Protein 8OXK (pdb70)

Sequence (94 aa):
GSDGWTCAGSDFDGDQVRGQARHWVDQQKTKFSDFQTHDGVQLCHFELGEGNQLTQSFTGFRAYCCDEPGDVYNVRYWDVSSRTWVLCTHYDIDF

Organism: Blumeria graminis f. sp. hordei (strain DH14) (NCBI:txid546991)

B-factor: mean 27.44, std 10.54, range [12.37, 66.27]

Structure (mmCIF, N/CA/C/O backbone):
data_8OXK
#
_entry.id   8OXK
#
_cell.length_a   125.941
_cell.length_b   28.955
_cell.length_c   29.175
_cell.angle_alpha   90.000
_cell.angle_beta   96.668
_cell.angle_gamma   90.000
#
_symmetry.space_group_name_H-M   'C 1 2 1'
#
loop_
_entity.id
_entity.type
_entity.pdbx_description
1 polymer 'CSEP0141 putative effector protein'
2 water water
#
loop_
_atom_site.group_PDB
_atom_site.id
_atom_site.type_symbol
_atom_site.label_atom_id
_atom_site.label_alt_id
_atom_site.label_comp_id
_atom_site.label_asym_id
_atom_site.label_entity_id
_atom_site.label_seq_id
_atom_site.pdbx_PDB_ins_code
_atom_site.Cartn_x
_atom_site.Cartn_y
_atom_site.Cartn_z
_atom_site.occupancy
_atom_site.B_iso_or_equiv
_atom_site.auth_seq_id
_atom_site.auth_comp_id
_atom_site.auth_asym_id
_atom_site.auth_atom_id
_atom_site.pdbx_PDB_model_num
ATOM 1 N N . GLY A 1 1 ? 63.63985 25.33352 8.56135 1.000 43.73766 20 GLY A N 1
ATOM 2 C CA . GLY A 1 1 ? 62.69026 25.42505 7.42839 1.000 35.10567 20 GLY A CA 1
ATOM 3 C C . GLY A 1 1 ? 61.61747 26.45296 7.64712 1.000 42.48013 20 GLY A C 1
ATOM 4 O O . GLY A 1 1 ? 61.16841 26.67051 8.78169 1.000 44.37945 20 GLY A O 1
ATOM 7 N N . SER A 1 2 ? 61.14825 27.06474 6.56679 1.000 36.47859 21 SER A N 1
ATOM 8 C CA . SER A 1 2 ? 60.04263 27.99183 6.64601 1.000 36.05855 21 SER A CA 1
ATOM 9 C C . SER A 1 2 ? 59.22610 27.74816 5.38903 1.000 30.70676 21 SER A C 1
ATOM 10 O O . SER A 1 2 ? 59.72602 27.19919 4.40547 1.000 32.76223 21 SER A O 1
ATOM 18 N N . ASP A 1 3 ? 57.97191 28.15934 5.42643 1.000 29.54628 22 ASP A N 1
ATOM 19 C CA . ASP A 1 3 ? 57.12887 28.00757 4.26497 1.000 24.36094 22 ASP A CA 1
ATOM 20 C C . ASP A 1 3 ? 56.05029 29.08036 4.16948 1.000 26.75631 22 ASP A C 1
ATOM 21 O O . ASP A 1 3 ? 55.89214 29.90169 5.05965 1.000 25.28744 22 ASP A O 1
ATOM 30 N N . GLY A 1 4 ? 55.34796 29.13440 3.04820 1.000 24.62699 23 GLY A N 1
ATOM 31 C CA . GLY A 1 4 ? 54.35097 30.18725 2.90760 1.000 25.53430 23 GLY A CA 1
ATOM 32 C C . GLY A 1 4 ? 53.67879 30.07613 1.55896 1.000 24.25477 23 GLY A C 1
ATOM 33 O O . GLY A 1 4 ? 53.96305 29.17079 0.76577 1.000 23.57648 23 GLY A O 1
ATOM 37 N N . TRP A 1 5 ? 52.82833 31.03849 1.28664 1.000 24.19671 24 TRP A N 1
ATOM 38 C CA . TRP A 1 5 ? 52.24294 31.17714 -0.03405 1.000 22.39628 24 TRP A CA 1
ATOM 39 C C . TRP A 1 5 ? 52.50070 32.57530 -0.56084 1.000 22.36856 24 TRP A C 1
ATOM 40 O O . TRP A 1 5 ? 52.38934 33.57093 0.15582 1.000 27.86310 24 TRP A O 1
ATOM 61 N N . THR A 1 6 ? 52.69440 32.62671 -1.88512 1.000 24.49653 25 THR A N 1
ATOM 62 C CA . THR A 1 6 ? 52.82008 33.86707 -2.63792 1.000 27.70031 25 THR A CA 1
ATOM 63 C C . THR A 1 6 ? 51.59568 34.01247 -3.56980 1.000 23.56365 25 THR A C 1
ATOM 64 O O . THR A 1 6 ? 51.29583 33.11050 -4.36928 1.000 26.69080 25 THR A O 1
ATOM 75 N N . CYS A 1 7 ? 50.84139 35.07702 -3.36565 1.000 24.68760 26 CYS A N 1
ATOM 76 C CA . CYS A 1 7 ? 49.61324 35.34518 -4.12158 1.000 25.52724 26 CYS A CA 1
ATOM 77 C C . CYS A 1 7 ? 49.85692 36.63467 -4.90505 1.000 28.20476 26 CYS A C 1
ATOM 78 O O . CYS A 1 7 ? 49.54490 37.71647 -4.40650 1.000 33.04027 26 CYS A O 1
ATOM 85 N N . ALA A 1 8 ? 50.32433 36.48712 -6.14535 1.000 32.25000 27 ALA A N 1
ATOM 86 C CA . ALA A 1 8 ? 50.76138 37.59919 -6.98756 1.000 32.17560 27 ALA A CA 1
ATOM 87 C C . ALA A 1 8 ? 51.72283 38.37905 -6.10768 1.000 38.58590 27 ALA A C 1
ATOM 88 O O . ALA A 1 8 ? 52.71583 37.81267 -5.62423 1.000 36.30214 27 ALA A O 1
ATOM 95 N N . GLY A 1 9 ? 51.37388 39.61356 -5.76094 1.000 38.68819 28 GLY A N 1
ATOM 96 C CA . GLY A 1 9 ? 52.33922 40.39638 -4.96251 1.000 42.30474 28 GLY A CA 1
ATOM 97 C C . GLY A 1 9 ? 52.35256 40.21650 -3.44849 1.000 42.75635 28 GLY A C 1
ATOM 98 O O . GLY A 1 9 ? 53.13526 40.87651 -2.74521 1.000 42.08804 28 GLY A O 1
ATOM 102 N N . SER A 1 10 ? 51.51865 39.33514 -2.90716 1.000 36.76956 29 SER A N 1
ATOM 103 C CA . SER A 1 10 ? 51.28541 39.28417 -1.47198 1.000 35.92961 29 SER A CA 1
ATOM 104 C C . SER A 1 10 ? 51.82005 37.98378 -0.88894 1.000 36.48017 29 SER A C 1
ATOM 105 O O . SER A 1 10 ? 51.53201 36.90558 -1.39524 1.000 36.41967 29 SER A O 1
ATOM 113 N N . ASP A 1 11 ? 52.54623 38.08194 0.21106 1.000 38.27931 30 ASP A N 1
ATOM 114 C CA . ASP A 1 11 ? 53.17468 36.94340 0.86199 1.000 33.63606 30 ASP A CA 1
AT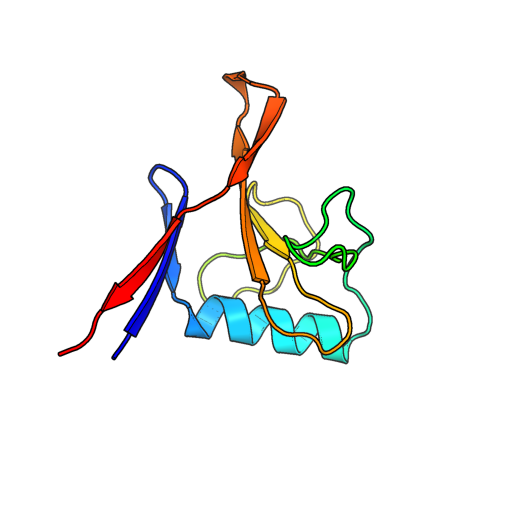OM 115 C C . ASP A 1 11 ? 52.39419 36.58002 2.12669 1.000 28.30002 30 ASP A C 1
ATOM 116 O O . ASP A 1 11 ? 51.95553 37.48369 2.85158 1.000 34.00522 30 ASP A O 1
ATOM 125 N N . PHE A 1 12 ? 52.17693 35.26911 2.37643 1.000 24.90526 31 PHE A N 1
ATOM 126 C CA . PHE A 1 12 ? 51.55468 34.83024 3.63405 1.000 22.67240 31 PHE A CA 1
ATOM 127 C C . PHE A 1 12 ? 52.46427 33.77036 4.24271 1.000 28.12171 31 PHE A C 1
ATOM 128 O O . PHE A 1 12 ? 52.85941 32.80378 3.56960 1.000 27.47189 31 PHE A O 1
ATOM 145 N N . ASP A 1 13 ? 52.75040 33.92365 5.53324 1.000 24.56539 32 ASP A N 1
ATOM 146 C CA . ASP A 1 13 ? 53.56386 32.96439 6.23583 1.000 24.82260 32 ASP A CA 1
ATOM 147 C C . ASP A 1 13 ? 52.74618 31.71144 6.51471 1.000 24.59784 32 ASP A C 1
ATOM 148 O O . ASP A 1 13 ? 51.60897 31.77571 7.02350 1.000 21.25455 32 ASP A O 1
ATOM 157 N N . GLY A 1 14 ? 53.37569 30.55794 6.34386 1.000 21.92899 33 GLY A N 1
ATOM 158 C CA . GLY A 1 14 ? 52.68524 29.30200 6.48032 1.000 22.45302 33 GLY A CA 1
ATOM 159 C C . GLY A 1 14 ? 52.15031 29.06118 7.88703 1.000 22.67273 33 GLY A C 1
ATOM 160 O O . GLY A 1 14 ? 51.02405 28.55828 8.06197 1.000 21.31736 33 GLY A O 1
ATOM 164 N N . ASP A 1 15 ? 52.94358 29.39603 8.88870 1.000 22.87795 34 ASP A N 1
ATOM 165 C CA . ASP A 1 15 ? 52.51744 29.14966 10.26840 1.000 22.88240 34 ASP A CA 1
ATOM 166 C C . ASP A 1 15 ? 51.34219 30.06453 10.60049 1.000 22.04594 34 ASP A C 1
ATOM 167 O O . ASP A 1 15 ? 50.43382 29.70020 11.36768 1.000 22.69387 34 ASP A O 1
ATOM 176 N N . GLN A 1 16 ? 51.37429 31.28526 10.09798 1.000 21.98201 35 GLN A N 1
ATOM 177 C CA . GLN A 1 16 ? 50.26731 32.22055 10.34063 1.000 19.87719 35 GLN A CA 1
ATOM 178 C C . GLN A 1 16 ? 48.98660 31.76175 9.65104 1.000 19.80103 35 GLN A C 1
ATOM 179 O O . GLN A 1 16 ? 47.90067 31.82372 10.24003 1.000 20.05501 35 GLN A O 1
ATOM 193 N N . VAL A 1 17 ? 49.08285 31.27594 8.41887 1.000 18.83063 36 VAL A N 1
ATOM 194 C CA . VAL A 1 17 ? 47.90798 30.74875 7.73130 1.000 16.60422 36 VAL A CA 1
ATOM 195 C C . VAL A 1 17 ? 47.37182 29.55299 8.49109 1.000 17.98276 36 VAL A C 1
ATOM 196 O O . VAL A 1 17 ? 46.16192 29.46897 8.73478 1.000 17.23645 36 VAL A O 1
ATOM 209 N N . ARG A 1 18 ? 48.24416 28.66041 8.92590 1.000 18.27605 37 ARG A N 1
ATOM 210 C CA . ARG A 1 18 ? 47.80049 27.46646 9.63608 1.000 17.61185 37 ARG A CA 1
ATOM 211 C C . ARG A 1 18 ? 47.20783 27.80219 10.99338 1.000 19.94454 37 ARG A C 1
ATOM 212 O O . ARG A 1 18 ? 46.29778 27.09434 11.43041 1.000 19.22276 37 ARG A O 1
ATOM 233 N N . GLY A 1 19 ? 47.69665 28.85363 11.63092 1.000 18.59176 38 GLY A N 1
ATOM 234 C CA . GLY A 1 19 ? 47.10914 29.27725 12.88896 1.000 17.34735 38 GLY A CA 1
ATOM 235 C C . GLY A 1 19 ? 45.68433 29.75610 12.69507 1.000 20.04997 38 GLY A C 1
ATOM 236 O O . GLY A 1 19 ? 44.80917 29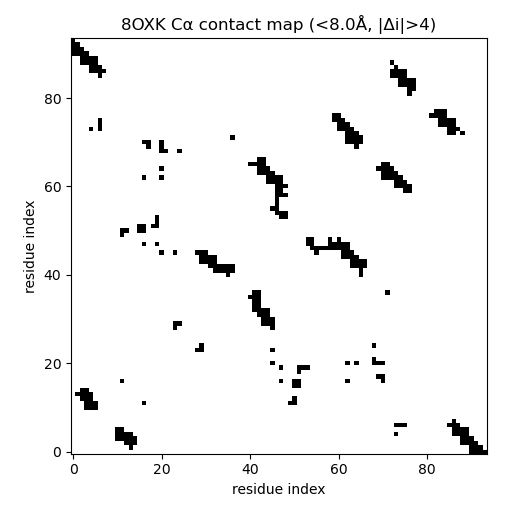.45494 13.50737 1.000 18.85917 38 GLY A O 1
ATOM 240 N N . GLN A 1 20 ? 45.41470 30.49386 11.65017 1.000 17.37233 39 GLN A N 1
ATOM 241 C CA . GLN A 1 20 ? 44.04334 30.90010 11.37774 1.000 16.98802 39 GLN A CA 1
ATOM 242 C C . GLN A 1 20 ? 43.17993 29.71470 11.07195 1.000 16.03748 39 GLN A C 1
ATOM 243 O O . GLN A 1 20 ? 42.02389 29.62042 11.52561 1.000 17.03060 39 GLN A O 1
ATOM 257 N N . ALA A 1 21 ? 43.70459 28.78108 10.30854 1.000 16.51053 40 ALA A N 1
ATOM 258 C CA . ALA A 1 21 ? 42.95028 27.59853 9.97281 1.000 14.82159 40 ALA A CA 1
ATOM 259 C C . ALA A 1 21 ? 42.57470 26.79267 11.20313 1.000 18.65763 40 ALA A C 1
ATOM 260 O O . ALA A 1 21 ? 41.44865 26.25846 11.28352 1.000 18.78716 40 ALA A O 1
ATOM 267 N N . ARG A 1 22 ? 43.52901 26.62234 12.11554 1.000 18.40424 41 ARG A N 1
ATOM 268 C CA . ARG A 1 22 ? 43.24254 25.88745 13.34135 1.000 19.27248 41 ARG A CA 1
ATOM 269 C C . ARG A 1 22 ? 42.06242 26.50058 14.06439 1.000 19.95974 41 ARG A C 1
ATOM 270 O O . ARG A 1 22 ? 41.20487 25.78736 14.58241 1.000 21.16742 41 ARG A O 1
ATOM 291 N N . HIS A 1 23 ? 42.05118 27.82357 14.13542 1.000 17.88827 42 HIS A N 1
ATOM 292 C CA . HIS A 1 23 ? 40.93007 28.49761 14.80819 1.000 17.80457 42 HIS A CA 1
ATOM 293 C C . HIS A 1 23 ? 39.62080 28.20229 14.10279 1.000 15.71079 42 HIS A C 1
ATOM 294 O O . HIS A 1 23 ? 38.64405 27.83872 14.77856 1.000 17.69935 42 HIS A O 1
ATOM 308 N N . TRP A 1 24 ? 39.54664 28.37064 12.77508 1.000 15.73955 43 TRP A N 1
ATOM 309 C CA . TRP A 1 24 ? 38.22618 28.27651 12.14261 1.000 15.42810 43 TRP A CA 1
ATOM 310 C C . TRP A 1 24 ? 37.69131 26.86899 12.08999 1.000 17.74860 43 TRP A C 1
ATOM 311 O O . TRP A 1 24 ? 36.49145 26.64914 12.19164 1.000 18.47922 43 TRP A O 1
ATOM 332 N N . VAL A 1 25 ? 38.59806 25.90604 12.04018 1.000 18.63036 44 VAL A N 1
ATOM 333 C CA . VAL A 1 25 ? 38.21207 24.51559 12.13831 1.000 20.92544 44 VAL A CA 1
ATOM 334 C C . VAL A 1 25 ? 37.66948 24.23385 13.53968 1.000 23.70290 44 VAL A C 1
ATOM 335 O O . VAL A 1 25 ? 36.64009 23.56042 13.70758 1.000 25.17238 44 VAL A O 1
ATOM 348 N N . ASP A 1 26 ? 38.38180 24.71517 14.56126 1.000 21.54228 45 ASP A N 1
ATOM 349 C CA . ASP A 1 26 ? 37.91680 24.50650 15.94021 1.000 22.92756 45 ASP A CA 1
ATOM 350 C C . ASP A 1 26 ? 36.54576 25.09299 16.16429 1.000 25.35666 45 ASP A C 1
ATOM 351 O O . ASP A 1 26 ? 35.72311 24.52016 16.88640 1.000 25.72743 45 ASP A O 1
ATOM 360 N N . GLN A 1 27 ? 36.30185 26.22603 15.56784 1.000 20.76431 46 GLN A N 1
ATOM 361 C CA . GLN A 1 27 ? 35.04195 26.89655 15.64042 1.000 20.25628 46 GLN A CA 1
ATOM 362 C C . GLN A 1 27 ? 33.92020 26.26727 14.84347 1.000 22.88222 46 GLN A C 1
ATOM 363 O O . GLN A 1 27 ? 32.74583 26.65564 15.01314 1.000 24.76412 46 GLN A O 1
ATOM 377 N N . GLN A 1 28 ? 34.28382 25.43771 13.88525 1.000 23.82100 47 GLN A N 1
ATOM 378 C CA . GLN A 1 28 ? 33.31267 24.80208 13.00965 1.000 26.03208 47 GLN A CA 1
ATOM 379 C C . GLN A 1 28 ? 32.67535 25.88684 12.15202 1.000 24.04935 47 GLN A C 1
ATOM 380 O O . GLN A 1 28 ? 31.47655 25.84984 11.89208 1.000 26.10834 47 GLN A O 1
ATOM 394 N N . LYS A 1 29 ? 33.46341 26.85890 11.71789 1.000 20.51063 48 LYS A N 1
ATOM 395 C CA . LYS A 1 29 ? 3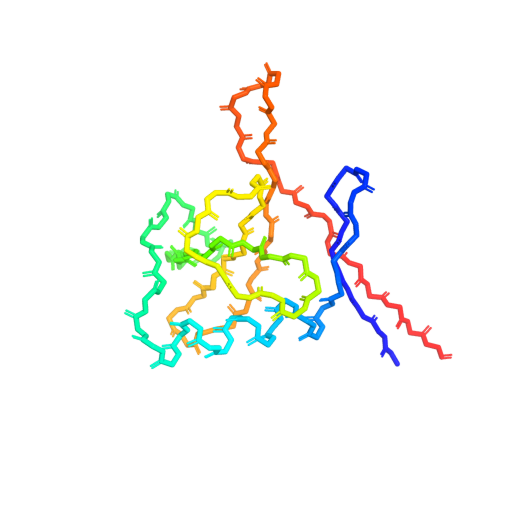2.94311 28.02806 11.00125 1.000 23.59108 48 LYS A CA 1
ATOM 396 C C . LYS A 1 29 ? 33.70640 28.26761 9.68067 1.000 21.05871 48 LYS A C 1
ATOM 397 O O . LYS A 1 29 ? 33.64296 29.37020 9.07329 1.000 22.01859 48 LYS A O 1
ATOM 416 N N . THR A 1 30 ? 34.32234 27.21219 9.15688 1.000 19.06881 49 THR A N 1
ATOM 417 C CA . THR A 1 30 ? 34.73954 27.25339 7.76826 1.000 17.29501 49 THR A CA 1
ATOM 418 C C . THR A 1 30 ? 33.49361 27.18712 6.89370 1.000 18.22955 49 THR A C 1
ATOM 419 O O . THR A 1 30 ? 32.38407 26.87784 7.31590 1.000 20.58247 49 THR A O 1
ATOM 430 N N . LYS A 1 31 ? 33.69760 27.55081 5.63411 1.000 16.32756 50 LYS A N 1
ATOM 431 C CA . LYS A 1 31 ? 32.57973 27.73823 4.72580 1.000 17.96273 50 LYS A CA 1
ATOM 432 C C . LYS A 1 31 ? 32.69108 26.79277 3.53010 1.000 17.05535 50 LYS A C 1
ATOM 433 O O . LYS A 1 31 ? 33.75890 26.56219 3.03320 1.000 16.84923 50 LYS A O 1
ATOM 452 N N . PHE A 1 32 ? 31.58204 26.30028 2.99330 1.000 17.37036 51 PHE A N 1
ATOM 453 C CA . PHE A 1 32 ? 31.60186 25.38078 1.85440 1.000 16.88805 51 PHE A CA 1
ATOM 454 C C . PHE A 1 32 ? 32.13995 26.07906 0.59701 1.000 18.56470 51 PHE A C 1
ATOM 455 O O . PHE A 1 32 ? 31.80540 27.24919 0.32078 1.000 20.57405 51 PHE A O 1
ATOM 472 N N . SER A 1 33 ? 33.11781 25.43430 -0.03128 1.000 17.59739 52 SER A N 1
ATOM 473 C CA . SER A 1 33 ? 33.68548 26.02105 -1.21422 1.000 16.46942 52 SER A CA 1
ATOM 474 C C . SER A 1 33 ? 33.25814 25.24700 -2.43614 1.000 19.53201 52 SER A C 1
ATOM 475 O O . SER A 1 33 ? 32.93044 24.06969 -2.39182 1.000 18.81768 52 SER A O 1
ATOM 483 N N . ASP A 1 34 ? 33.59370 25.83976 -3.58722 1.000 17.74877 53 ASP A N 1
ATOM 484 C CA . ASP A 1 34 ? 33.37021 25.20695 -4.88794 1.000 22.01127 53 ASP A CA 1
ATOM 485 C C . ASP A 1 34 ? 34.56483 24.44134 -5.36847 1.000 19.41649 53 ASP A C 1
ATOM 486 O O . ASP A 1 34 ? 34.54610 23.92055 -6.50730 1.000 24.43988 53 ASP A O 1
ATOM 495 N N . PHE A 1 35 ? 35.60426 24.35445 -4.62606 1.000 16.53334 54 PHE A N 1
ATOM 496 C CA . PHE A 1 35 ? 36.85989 23.71489 -4.96691 1.000 17.43928 54 PHE A CA 1
ATOM 497 C C . PHE A 1 35 ? 37.06158 22.38172 -4.26020 1.000 20.59285 54 PHE A C 1
ATOM 498 O O . PHE A 1 35 ? 36.51337 22.16677 -3.16129 1.000 18.38539 54 PHE A O 1
ATOM 515 N N . GLN A 1 36 ? 37.91595 21.53140 -4.81652 1.000 20.50270 55 GLN A N 1
ATOM 516 C CA . GLN A 1 36 ? 38.26472 20.22726 -4.28980 1.000 21.51300 55 GLN A CA 1
ATOM 517 C C . GLN A 1 36 ? 39.77514 20.04614 -4.34257 1.000 22.83007 55 GLN A C 1
ATOM 518 O O . GLN A 1 36 ? 40.51636 20.78857 -5.04611 1.000 23.19049 55 GLN A O 1
ATOM 532 N N . THR A 1 37 ? 40.28345 19.13655 -3.55302 1.000 21.43627 56 THR A N 1
ATOM 533 C CA . THR A 1 37 ? 41.67371 18.78416 -3.66561 1.000 23.66864 56 THR A CA 1
ATOM 534 C C . THR A 1 37 ? 41.89635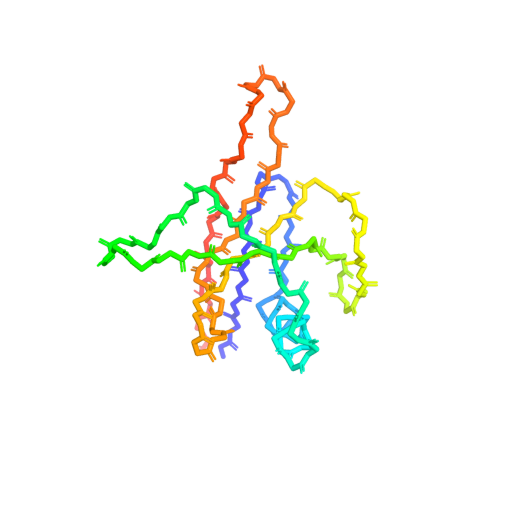 17.99281 -4.93680 1.000 25.01759 56 THR A C 1
ATOM 535 O O . THR A 1 37 ? 40.96402 17.49612 -5.56623 1.000 24.44848 56 THR A O 1
ATOM 546 N N . HIS A 1 38 ? 43.17375 17.69469 -5.21948 1.000 23.35592 57 HIS A N 1
ATOM 547 C CA . HIS A 1 38 ? 43.50190 16.82066 -6.35872 1.000 28.65070 57 HIS A CA 1
ATOM 548 C C . HIS A 1 38 ? 42.92190 15.41807 -6.21057 1.000 36.16934 57 HIS A C 1
ATOM 549 O O . HIS A 1 38 ? 42.72063 14.69956 -7.20727 1.000 39.58641 57 HIS A O 1
ATOM 563 N N . ASP A 1 39 ? 42.75931 14.97663 -4.97602 1.000 30.14904 58 ASP A N 1
ATOM 564 C CA . ASP A 1 39 ? 42.23410 13.67094 -4.60774 1.000 29.33688 58 ASP A CA 1
ATOM 565 C C . ASP A 1 39 ? 40.70598 13.66319 -4.59882 1.000 30.95410 58 ASP A C 1
ATOM 566 O O . ASP A 1 39 ? 40.12550 12.61667 -4.35461 1.000 31.82960 58 ASP A O 1
ATOM 575 N N . GLY A 1 40 ? 40.03006 14.77546 -4.85285 1.000 25.76167 59 GLY A N 1
ATOM 576 C CA . GLY A 1 40 ? 38.56639 14.77885 -4.88131 1.000 26.12713 59 GLY A CA 1
ATOM 577 C C . GLY A 1 40 ? 37.86446 15.19559 -3.58659 1.000 24.19534 59 GLY A C 1
ATOM 578 O O . GLY A 1 40 ? 36.63817 15.11407 -3.50611 1.000 24.55340 59 GLY A O 1
ATOM 582 N N . VAL A 1 41 ? 38.59516 15.62127 -2.58854 1.000 20.61370 60 VAL A N 1
ATOM 583 C CA . VAL A 1 41 ? 37.99918 15.92960 -1.30416 1.000 20.98440 60 VAL A CA 1
ATOM 584 C C . VAL A 1 41 ? 37.45639 17.34082 -1.42094 1.000 19.47676 60 VAL A C 1
ATOM 585 O O . VAL A 1 41 ? 38.15610 18.27354 -1.77311 1.000 18.71404 60 VAL A O 1
ATOM 598 N N . GLN A 1 42 ? 36.27939 17.54868 -0.91770 1.000 20.27028 61 GLN A N 1
ATOM 599 C CA . GLN A 1 42 ? 35.71115 18.90679 -0.93750 1.000 19.87301 61 GLN A CA 1
ATOM 600 C C . GLN A 1 42 ? 36.33829 19.81979 0.13300 1.000 19.19091 61 GLN A C 1
ATOM 601 O O . GLN A 1 42 ? 36.71707 19.39154 1.23681 1.000 20.90899 61 GLN A O 1
ATOM 615 N N . LEU A 1 43 ? 36.68351 20.97647 -0.27881 1.000 18.08745 62 LEU 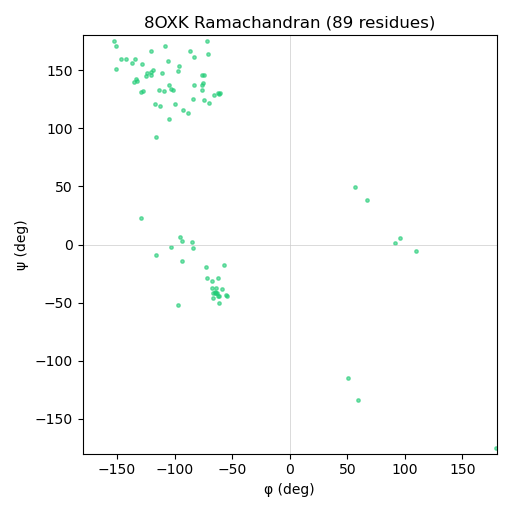A N 1
ATOM 616 C CA . LEU A 1 43 ? 37.41726 21.92459 0.55322 1.000 16.97667 62 LEU A CA 1
ATOM 617 C C . LEU A 1 43 ? 36.41726 22.88010 1.16124 1.000 17.36323 62 LEU A C 1
ATOM 618 O O . LEU A 1 43 ? 35.36759 23.20320 0.59359 1.000 19.47926 62 LEU A O 1
ATOM 634 N N . CYS A 1 44 ? 36.72990 23.36330 2.35118 1.000 16.30737 63 CYS A N 1
ATOM 635 C CA . CYS A 1 44 ? 36.01944 24.48384 2.97521 1.000 16.32587 63 CYS A CA 1
ATOM 636 C C . CYS A 1 44 ? 37.02008 25.60881 3.17401 1.000 16.74046 63 CYS A C 1
ATOM 637 O O . CYS A 1 44 ? 38.18802 25.38410 3.44406 1.000 25.48868 63 CYS A O 1
ATOM 645 N N . HIS A 1 45 ? 36.59421 26.82332 3.13606 1.000 14.63132 64 HIS A N 1
ATOM 646 C CA . HIS A 1 45 ? 37.49340 27.98347 3.19419 1.000 14.97654 64 HIS A CA 1
ATOM 647 C C . HIS A 1 45 ? 37.18804 28.87747 4.37029 1.000 14.69867 64 HIS A C 1
ATOM 648 O O . HIS A 1 45 ? 36.14301 28.79364 5.03389 1.000 14.95351 64 HIS A O 1
ATOM 662 N N . PHE A 1 46 ? 38.14048 29.76033 4.61469 1.000 13.47704 65 PHE A N 1
ATOM 663 C CA . PHE A 1 46 ? 37.93150 30.87475 5.50187 1.000 14.25161 65 PHE A CA 1
ATOM 664 C C . PHE A 1 46 ? 38.55910 32.07004 4.82040 1.000 13.72110 65 PHE A C 1
ATOM 665 O O . PHE A 1 46 ? 39.43091 31.91842 3.92997 1.000 13.41020 65 PHE A O 1
ATOM 682 N N . GLU A 1 47 ? 38.10263 33.25040 5.16849 1.000 14.42998 66 GLU A N 1
ATOM 683 C CA . GLU A 1 47 ? 38.68118 34.50144 4.73986 1.000 14.70144 66 GLU A CA 1
ATOM 684 C C . GLU A 1 47 ? 40.01954 34.72498 5.39303 1.000 13.80105 66 GLU A C 1
ATOM 685 O O . GLU A 1 47 ? 40.08242 34.73059 6.62536 1.000 15.34959 66 GLU A O 1
ATOM 697 N N . LEU A 1 48 ? 41.09697 34.89909 4.66302 1.000 14.11030 67 LEU A N 1
ATOM 698 C CA . LEU A 1 48 ? 42.45253 34.87827 5.18823 1.000 14.30215 67 LEU A CA 1
ATOM 699 C C . LEU A 1 48 ? 42.89924 36.27653 5.54447 1.000 16.86911 67 LEU A C 1
ATOM 700 O O . LEU A 1 48 ? 42.95765 37.14287 4.66982 1.000 16.74912 67 LEU A O 1
ATOM 716 N N . GLY A 1 49 ? 43.15616 36.51934 6.82358 1.000 16.89494 68 GLY A N 1
ATOM 717 C CA . GLY A 1 49 ? 43.65882 37.81781 7.22204 1.000 19.05561 68 GLY A CA 1
ATOM 718 C C . GLY A 1 49 ? 45.13724 37.92038 7.12759 1.000 17.90493 68 GLY A C 1
ATOM 719 O O . GLY A 1 49 ? 45.87668 36.93282 6.99450 1.000 19.13144 68 GLY A O 1
ATOM 723 N N . GLU A 1 50 ? 45.59230 39.16151 7.21585 1.000 21.66772 69 GLU A N 1
ATOM 724 C CA . GLU A 1 50 ? 47.02046 39.42665 7.22898 1.000 23.35519 69 GLU A CA 1
ATOM 725 C C . GLU A 1 50 ? 47.60765 39.03255 8.59221 1.000 22.05546 69 GLU A C 1
ATOM 726 O O . GLU A 1 50 ? 46.95369 39.15944 9.64294 1.000 24.41983 69 GLU A O 1
ATOM 738 N N . GLY A 1 51 ? 48.83029 38.54495 8.59906 1.000 23.40626 70 GLY A N 1
ATOM 739 C CA . GLY A 1 51 ? 49.42288 38.16865 9.86737 1.000 23.20126 70 GLY A CA 1
ATOM 740 C C . GLY A 1 51 ? 48.62272 37.12016 10.58289 1.000 24.66260 70 GLY A C 1
ATOM 741 O O . G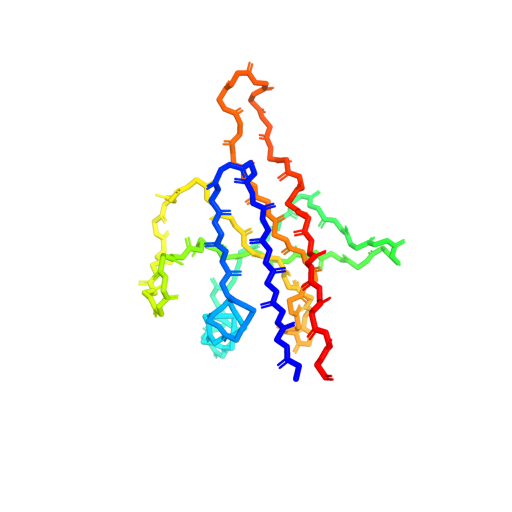LY A 1 51 ? 48.22273 36.09388 10.01311 1.000 22.02173 70 GLY A O 1
ATOM 745 N N . ASN A 1 52 ? 48.40711 37.36222 11.88754 1.000 24.94323 71 ASN A N 1
ATOM 746 C CA . ASN A 1 52 ? 47.59623 36.44298 12.69879 1.000 23.83977 71 ASN A CA 1
ATOM 747 C C . ASN A 1 52 ? 46.12337 36.89256 12.80462 1.000 24.10683 71 ASN A C 1
ATOM 748 O O . ASN A 1 52 ? 45.37957 36.38527 13.63841 1.000 25.20570 71 ASN A O 1
ATOM 759 N N . GLN A 1 53 ? 45.73578 37.92673 12.08166 1.000 23.23043 72 GLN A N 1
ATOM 760 C CA . GLN A 1 53 ? 44.41202 38.50804 12.15154 1.000 21.59799 72 GLN A CA 1
ATOM 761 C C . GLN A 1 53 ? 43.32838 37.51018 11.73016 1.000 20.55671 72 GLN A C 1
ATOM 762 O O . GLN A 1 53 ? 43.37780 36.88591 10.67848 1.000 20.88718 72 GLN A O 1
ATOM 776 N N . LEU A 1 54 ? 42.31613 37.38581 12.53890 1.000 19.38012 73 LEU A N 1
ATOM 777 C CA . LEU A 1 54 ? 41.17734 36.54592 12.27494 1.000 16.84994 73 LEU A CA 1
ATOM 778 C C . LEU A 1 54 ? 40.01225 37.38287 11.77850 1.000 17.17207 73 LEU A C 1
ATOM 779 O O . LEU A 1 54 ? 39.62857 38.37018 12.43136 1.000 20.95641 73 LEU A O 1
ATOM 795 N N . THR A 1 55 ? 39.36725 36.95439 10.70579 1.000 16.94922 74 THR A N 1
ATOM 796 C CA . THR A 1 55 ? 38.26624 37.74732 10.15683 1.000 20.66753 74 THR A CA 1
ATOM 797 C C . THR A 1 55 ? 37.27710 36.79355 9.47885 1.000 18.73935 74 THR A C 1
ATOM 798 O O . THR A 1 55 ? 37.62904 35.72812 9.01467 1.000 18.91483 74 THR A O 1
ATOM 809 N N . GLN A 1 56 ? 35.99391 37.20585 9.45868 1.000 20.44459 75 GLN A N 1
ATOM 810 C CA . GLN A 1 56 ? 34.95440 36.56509 8.65775 1.000 20.05743 75 GLN A CA 1
ATOM 811 C C . GLN A 1 56 ? 34.63030 37.37997 7.41304 1.000 21.71353 75 GLN A C 1
ATOM 812 O O . GLN A 1 56 ? 33.71002 37.00950 6.67254 1.000 23.85877 75 GLN A O 1
ATOM 826 N N . SER A 1 57 ? 35.26797 38.53572 7.23893 1.000 21.91686 76 SER A N 1
ATOM 827 C CA . SER A 1 57 ? 34.98553 39.42594 6.10970 1.000 21.69724 76 SER A CA 1
ATOM 828 C C . SER A 1 57 ? 35.95932 39.23013 4.93468 1.000 21.37831 76 SER A C 1
ATOM 829 O O . SER A 1 57 ? 37.10992 38.84508 5.12081 1.000 20.04286 76 SER A O 1
ATOM 837 N N . PHE A 1 58 ? 35.52354 39.54483 3.69572 1.000 21.82069 77 PHE A N 1
ATOM 838 C CA . PHE A 1 58 ? 36.31300 39.37899 2.47591 1.000 19.35290 77 PHE A CA 1
ATOM 839 C C . PHE A 1 58 ? 37.53652 40.22499 2.56994 1.000 17.16526 77 PHE A C 1
ATOM 840 O O . PHE A 1 58 ? 37.46081 41.42979 2.87728 1.000 19.22704 77 PHE A O 1
ATOM 857 N N . THR A 1 59 ? 38.66747 39.58240 2.31084 1.000 17.80912 78 THR A N 1
ATOM 858 C CA . THR A 1 59 ? 39.95130 40.25227 2.22668 1.000 18.26050 78 THR A CA 1
ATOM 859 C C . THR A 1 59 ? 40.62217 40.20060 0.85032 1.000 16.75814 78 THR A C 1
ATOM 860 O O . THR A 1 59 ? 41.71581 40.73753 0.66875 1.000 19.26180 78 THR A O 1
ATOM 871 N N . GLY A 1 60 ? 40.03570 39.40762 -0.02400 1.000 17.03931 79 GLY A N 1
ATOM 872 C CA . GLY A 1 60 ? 40.59490 39.09743 -1.30420 1.000 17.99602 79 GLY A CA 1
ATOM 873 C C . GLY A 1 60 ? 41.45252 37.86178 -1.30155 1.000 15.78511 79 GLY A C 1
ATOM 874 O O . GLY A 1 60 ? 42.02495 37.50209 -2.34481 1.000 16.72344 79 GLY A O 1
ATOM 878 N N . PHE A 1 61 ? 41.58744 37.18089 -0.14817 1.000 15.62088 80 PHE A N 1
ATOM 879 C CA . PHE A 1 61 ? 42.42229 35.99814 0.00319 1.000 14.38378 80 PHE A CA 1
ATOM 880 C C . PHE A 1 61 ? 41.62244 34.96433 0.77748 1.000 14.77227 80 PHE A C 1
ATOM 881 O O . PHE A 1 61 ? 40.95497 35.30911 1.78569 1.000 14.36861 80 PHE A O 1
ATOM 898 N N . ARG A 1 62 ? 41.70459 33.69208 0.39771 1.000 12.88885 81 ARG A N 1
ATOM 899 C CA . ARG A 1 62 ? 41.03893 32.57270 1.06425 1.000 12.37134 81 ARG A CA 1
ATOM 900 C C . ARG A 1 62 ? 42.00866 31.44908 1.23872 1.000 13.21391 81 ARG A C 1
ATOM 901 O O . ARG A 1 62 ? 42.81260 31.18742 0.32696 1.000 14.62947 81 ARG A O 1
ATOM 922 N N . ALA A 1 63 ? 41.93382 30.75975 2.34610 1.000 14.00571 82 ALA A N 1
ATOM 923 C CA . ALA A 1 63 ? 42.64345 29.51545 2.56824 1.000 13.33557 82 ALA A CA 1
ATOM 924 C C . ALA A 1 63 ? 41.62588 28.40393 2.61654 1.000 12.87147 82 ALA A C 1
ATOM 925 O O . ALA A 1 63 ? 40.49784 28.58984 3.13486 1.000 14.11349 82 ALA A O 1
ATOM 932 N N . TYR A 1 64 ? 42.01976 27.21780 2.16340 1.000 13.74277 83 TYR A N 1
ATOM 933 C CA . TYR A 1 64 ? 41.13038 26.07519 1.95474 1.000 14.64272 83 TYR A CA 1
ATOM 934 C C . TYR A 1 64 ? 41.62996 24.88359 2.72560 1.000 16.30384 83 TYR A C 1
ATOM 935 O O . TYR A 1 64 ? 42.80017 24.50178 2.63027 1.000 17.51416 83 TYR A O 1
ATOM 953 N N A CYS A 1 65 ? 40.76886 24.26301 3.48799 0.400 15.73279 84 CYS A N 1
ATOM 954 N N B CYS A 1 65 ? 40.72783 24.25884 3.45189 0.600 15.77445 84 CYS A N 1
ATOM 955 C CA A CYS A 1 65 ? 41.16219 23.10483 4.27401 0.400 16.53425 84 CYS A CA 1
ATOM 956 C CA B CYS A 1 65 ? 41.02260 23.13172 4.32010 0.600 16.41992 84 CYS A CA 1
ATOM 957 C C A CYS A 1 65 ? 40.20156 21.95115 4.06366 0.400 17.87486 84 CYS A C 1
ATOM 958 C C B CYS A 1 65 ? 40.19781 21.89211 3.98254 0.600 18.17829 84 CYS A C 1
ATOM 959 O O A CYS A 1 65 ? 39.03325 22.14446 3.70940 0.400 19.03492 84 CYS A O 1
ATOM 960 O O B CYS A 1 65 ? 39.05657 21.95997 3.55335 0.600 19.13272 84 CYS A O 1
ATOM 975 N N . ASP A 1 66 ? 40.71480 20.74046 4.27962 1.000 26.30778 85 ASP A N 1
ATOM 976 C CA . ASP A 1 66 ? 39.83711 19.57567 4.30210 1.000 36.17561 85 ASP A CA 1
ATOM 977 C C . ASP A 1 66 ? 39.25246 19.35930 5.69942 1.000 36.92411 85 ASP A C 1
ATOM 978 O O . ASP A 1 66 ? 39.51270 20.13508 6.64038 1.000 38.11022 85 ASP A O 1
ATOM 988 N N . GLU A 1 67 ? 38.31304 18.39307 5.78535 1.000 47.37894 86 GLU A N 1
ATOM 989 C CA . GLU A 1 67 ? 37.59031 18.16417 7.03418 1.000 52.15654 86 GLU A CA 1
ATOM 990 C C . GLU A 1 67 ? 38.53149 17.91818 8.19881 1.000 48.72863 86 GLU A C 1
ATOM 991 O O . GLU A 1 67 ? 38.29626 18.51399 9.26432 1.000 49.36442 86 GLU A O 1
ATOM 1003 N N . PRO A 1 68 ? 39.59402 17.10022 8.08540 1.000 42.55289 87 PRO A N 1
ATOM 1004 C CA . PRO A 1 68 ? 40.58428 17.04787 9.18668 1.000 44.02131 87 PRO A CA 1
ATOM 1005 C C . PRO A 1 68 ? 41.19010 18.39770 9.52484 1.000 44.05333 87 PRO A C 1
ATOM 1006 O O . PRO A 1 68 ? 41.82035 18.54152 10.57171 1.000 35.84034 87 PRO A O 1
ATOM 1017 N N . GLY A 1 69 ? 41.09065 19.38616 8.65343 1.000 34.58350 88 GLY A N 1
ATOM 1018 C CA . GLY A 1 69 ? 41.44062 20.73087 9.04594 1.000 26.47013 88 GLY A CA 1
ATOM 1019 C C . GLY A 1 69 ? 42.71866 21.24619 8.41759 1.000 27.13567 88 GLY A C 1
ATOM 1020 O O . GLY A 1 69 ? 43.08191 22.40209 8.64743 1.000 31.18810 88 GLY A O 1
ATOM 1024 N N . ASP A 1 70 ? 43.45628 20.43009 7.67652 1.000 23.77755 89 ASP A N 1
ATOM 1025 C CA . ASP A 1 70 ? 44.74993 20.87996 7.20765 1.000 26.49185 89 ASP A CA 1
ATOM 1026 C C . ASP A 1 70 ? 44.56549 21.84537 6.05729 1.000 24.03091 89 ASP A C 1
ATOM 1027 O O . ASP A 1 70 ? 43.67189 21.67398 5.20889 1.000 22.80220 89 ASP A O 1
ATOM 1036 N N . VAL A 1 71 ? 45.46334 22.83727 5.99004 1.000 25.55380 90 VAL A N 1
ATOM 1037 C CA . VAL A 1 71 ? 45.43188 23.78568 4.88761 1.000 19.86787 90 VAL A CA 1
ATOM 1038 C C . VAL A 1 71 ? 45.95809 23.09218 3.66572 1.000 21.84270 90 VAL A C 1
ATOM 1039 O O . VAL A 1 71 ? 47.05941 22.51802 3.68969 1.000 26.44253 90 VAL A O 1
ATOM 1052 N N . TYR A 1 72 ? 45.17418 23.09435 2.60739 1.000 17.92202 91 TYR A N 1
ATOM 1053 C CA . TYR A 1 72 ? 45.54741 22.47407 1.36207 1.000 19.75824 91 TYR A CA 1
ATOM 1054 C C . TYR A 1 72 ? 46.10922 23.51409 0.39654 1.000 19.55012 91 TYR A C 1
ATOM 1055 O O . TYR A 1 72 ? 47.13054 23.25843 -0.25220 1.000 21.72419 91 TYR A O 1
ATOM 1073 N N . ASN A 1 73 ? 45.40168 24.61586 0.15267 1.000 17.66693 92 ASN A N 1
ATOM 1074 C CA . ASN A 1 73 ? 45.90247 25.66383 -0.73666 1.000 17.33444 92 ASN A CA 1
ATOM 1075 C C . ASN A 1 73 ? 45.29832 26.99245 -0.34151 1.000 16.63867 92 ASN A C 1
ATOM 1076 O O . ASN A 1 73 ? 44.50411 27.08835 0.62066 1.000 14.55468 92 ASN A O 1
ATOM 1087 N N . VAL A 1 74 ? 45.76243 28.04529 -1.01591 1.000 14.71635 93 VAL A N 1
ATOM 1088 C CA . VAL A 1 74 ? 45.38782 29.42640 -0.80078 1.000 16.19956 93 VAL A CA 1
ATOM 1089 C C . VAL A 1 74 ? 45.10358 30.00714 -2.18390 1.000 14.77555 93 VAL A C 1
ATOM 1090 O O . VAL A 1 74 ? 45.81665 29.70395 -3.14116 1.000 14.87395 93 VAL A O 1
ATOM 1103 N N . ARG A 1 75 ? 44.07836 30.83035 -2.29219 1.000 13.82618 94 ARG A N 1
ATOM 1104 C CA . ARG A 1 75 ? 43.70527 31.52738 -3.51294 1.000 13.22879 94 ARG A CA 1
ATOM 1105 C C . ARG A 1 75 ? 43.55320 33.00274 -3.25661 1.000 13.36596 94 ARG A C 1
ATOM 1106 O O . ARG A 1 75 ? 43.18291 33.42748 -2.14076 1.000 13.98533 94 ARG A O 1
ATOM 1127 N N . TYR A 1 76 ? 43.71466 33.80731 -4.28732 1.000 14.62711 95 TYR A N 1
ATOM 1128 C CA . TYR A 1 76 ? 43.44210 35.20837 -4.26416 1.000 14.61620 95 TYR A CA 1
ATOM 1129 C C . TYR A 1 76 ? 42.37983 35.60567 -5.28542 1.000 15.33967 95 TYR A C 1
ATOM 1130 O O . TYR A 1 76 ? 42.34271 35.04681 -6.39319 1.000 16.52732 95 TYR A O 1
ATOM 1148 N N . TRP A 1 77 ? 41.59410 36.61206 -5.01345 1.000 15.33358 96 TRP A N 1
ATOM 1149 C CA . TRP A 1 77 ? 40.54597 37.04970 -5.94648 1.000 15.72771 96 TRP A CA 1
ATOM 1150 C C . TRP A 1 77 ? 41.18205 37.96006 -6.95695 1.000 17.37490 96 TRP A C 1
ATOM 1151 O O . TRP A 1 77 ? 41.87818 38.91500 -6.60724 1.000 19.27839 96 TRP A O 1
ATOM 1172 N N . ASP A 1 78 ? 41.00584 37.63742 -8.22070 1.000 16.96737 97 ASP A N 1
ATOM 1173 C CA . ASP A 1 78 ? 41.55849 38.38917 -9.33679 1.000 20.31657 97 ASP A CA 1
ATOM 1174 C C . ASP A 1 78 ? 40.44695 39.17972 -9.96708 1.000 19.45461 97 ASP A C 1
ATOM 1175 O O . ASP A 1 78 ? 39.54819 38.59865 -10.59601 1.000 19.99707 97 ASP A O 1
ATOM 1184 N N . VAL A 1 79 ? 40.46399 40.49876 -9.77686 1.000 22.76749 98 VAL A N 1
ATOM 1185 C CA . VAL A 1 79 ? 39.35524 41.32426 -10.27469 1.000 27.92701 98 VAL A CA 1
ATOM 1186 C C . VAL A 1 79 ? 39.26636 41.28841 -11.80537 1.000 29.11920 98 VAL A C 1
ATOM 1187 O O . VAL A 1 79 ? 38.18250 41.19072 -12.37767 1.000 33.69779 98 VAL A O 1
ATOM 1200 N N . SER A 1 80 ? 40.39724 41.25690 -12.48298 1.000 29.77596 99 SER A N 1
ATOM 1201 C CA . SER A 1 80 ? 40.39796 41.30900 -13.93621 1.000 30.78480 99 SER A CA 1
ATOM 1202 C C . SER A 1 80 ? 39.72713 40.10670 -14.54645 1.000 31.89999 99 SER A C 1
ATOM 1203 O O . SER A 1 80 ? 39.00213 40.24842 -15.54688 1.000 37.42013 99 SER A O 1
ATOM 1211 N 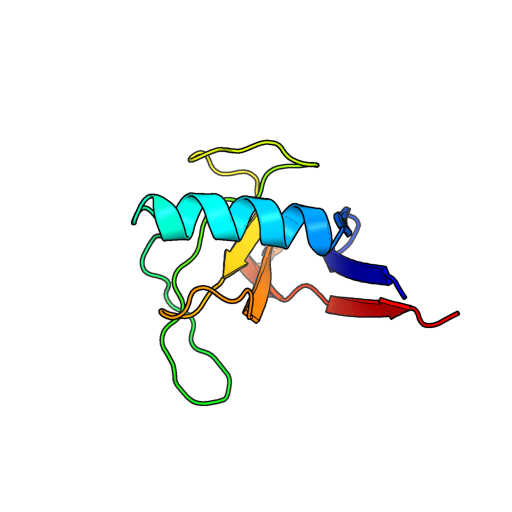N . SER A 1 81 ? 39.99176 38.92336 -14.00473 1.000 25.61295 100 SER A N 1
ATOM 1212 C CA . SER A 1 81 ? 39.46524 37.66649 -14.50640 1.000 25.84376 100 SER A CA 1
ATOM 1213 C C . SER A 1 81 ? 38.18724 37.21396 -13.83663 1.000 22.74238 100 SER A C 1
ATOM 1214 O O . SER A 1 81 ? 37.57469 36.25296 -14.30197 1.000 24.51107 100 SER A O 1
ATOM 1222 N N . ARG A 1 82 ? 37.83888 37.83068 -12.69863 1.000 22.12351 101 ARG A N 1
ATOM 1223 C CA . ARG A 1 82 ? 36.69375 37.47433 -11.86066 1.000 20.56095 101 ARG A CA 1
ATOM 1224 C C . ARG A 1 82 ? 36.78632 36.01302 -11.44279 1.000 19.84745 101 ARG A C 1
ATOM 1225 O O . ARG A 1 82 ? 35.81293 35.24761 -11.54660 1.000 21.07730 101 ARG A O 1
ATOM 1246 N N . THR A 1 83 ? 37.96169 35.64123 -10.93879 1.000 17.93286 102 THR A N 1
ATOM 1247 C CA . THR A 1 83 ? 38.16950 34.28632 -10.46611 1.000 16.07800 102 THR A CA 1
ATOM 1248 C C . THR A 1 83 ? 39.11955 34.27289 -9.28040 1.000 16.11705 102 THR A C 1
ATOM 1249 O O . THR A 1 83 ? 39.90203 35.20293 -9.04899 1.000 16.07264 102 THR A O 1
ATOM 1260 N N . TRP A 1 84 ? 39.05072 33.17710 -8.52143 1.000 14.86852 103 TRP A N 1
ATOM 1261 C CA . TRP A 1 84 ? 39.93971 32.85199 -7.43381 1.000 14.87038 103 TRP A CA 1
ATOM 1262 C C . TRP A 1 84 ? 41.15708 32.06940 -7.98871 1.000 15.29938 103 TRP A C 1
ATOM 1263 O O . TRP A 1 84 ? 40.99511 30.94138 -8.45574 1.000 17.82146 103 TRP A O 1
ATOM 1284 N N . VAL A 1 85 ? 42.34039 32.66927 -7.92248 1.000 14.88150 104 VAL A N 1
ATOM 1285 C CA . VAL A 1 85 ? 43.53243 32.17971 -8.58377 1.000 15.71086 104 VAL A CA 1
ATOM 1286 C C . VAL A 1 85 ? 44.40963 31.52035 -7.51840 1.000 14.92324 104 VAL A C 1
ATOM 1287 O O . VAL A 1 85 ? 44.58258 32.05408 -6.42246 1.000 15.55261 104 VAL A O 1
ATOM 1300 N N . LEU A 1 86 ? 44.92122 30.34200 -7.81707 1.000 16.39412 105 LEU A N 1
ATOM 1301 C CA . LEU A 1 86 ? 45.79870 29.64710 -6.91577 1.000 16.41642 105 LEU A CA 1
ATOM 1302 C C . LEU A 1 86 ? 47.04865 30.43368 -6.62557 1.000 17.48316 105 LEU A C 1
ATOM 1303 O O . LEU A 1 86 ? 47.76559 30.81502 -7.54936 1.000 20.41100 105 LEU A O 1
ATOM 1319 N N . CYS A 1 87 ? 47.38914 30.58224 -5.34437 1.000 17.97735 106 CYS A N 1
ATOM 1320 C CA . CYS A 1 87 ? 48.68543 31.05798 -4.92582 1.000 18.60666 106 CYS A CA 1
ATOM 1321 C C . CYS A 1 87 ? 49.68688 29.90419 -4.91756 1.000 20.65074 106 CYS A C 1
ATOM 1322 O O . CYS A 1 87 ? 49.35232 28.73910 -5.05986 1.000 24.52960 106 CYS A O 1
ATOM 1329 N N . THR A 1 88 ? 50.95432 30.27143 -4.93312 1.000 26.26560 107 THR A N 1
ATOM 1330 C CA . THR A 1 88 ? 52.04707 29.29417 -5.05339 1.000 27.10664 107 THR A CA 1
ATOM 1331 C C . THR A 1 88 ? 52.60168 29.06347 -3.63913 1.000 22.74147 107 THR A C 1
ATOM 1332 O O . THR A 1 88 ? 53.00847 30.01124 -2.99302 1.000 25.09126 107 THR A O 1
ATOM 1343 N N . HIS A 1 89 ? 52.56911 27.83961 -3.16021 1.000 25.64515 108 HIS A N 1
ATOM 1344 C CA . HIS A 1 89 ? 53.22937 27.47572 -1.91496 1.000 26.59513 108 HIS A CA 1
ATOM 1345 C C . HIS A 1 89 ? 54.73823 27.36730 -2.15638 1.000 26.10829 108 HIS A C 1
ATOM 1346 O O . HIS A 1 89 ? 55.19954 26.82345 -3.16764 1.000 29.13577 108 HIS A O 1
ATOM 1360 N N . TYR A 1 90 ? 55.49789 27.90878 -1.22015 1.000 24.97833 109 TYR A N 1
ATOM 1361 C CA . TYR A 1 90 ? 56.94549 27.82457 -1.24223 1.000 27.39771 109 TYR A CA 1
ATOM 1362 C C . TYR A 1 90 ? 57.42523 27.19628 0.06683 1.000 24.61903 109 TYR A C 1
ATOM 1363 O O . TYR A 1 90 ? 56.83009 27.38878 1.13683 1.000 24.89804 109 TYR A O 1
ATOM 1381 N N . ASP A 1 91 ? 58.50250 26.46912 -0.01035 1.000 25.92596 110 ASP A N 1
ATOM 1382 C CA . ASP A 1 91 ? 59.15154 25.87297 1.13974 1.000 26.62475 110 ASP A CA 1
ATOM 1383 C C . ASP A 1 91 ? 60.61280 26.25887 1.04217 1.000 26.22676 110 ASP A C 1
ATOM 1384 O O . ASP A 1 91 ? 61.25794 25.96782 0.04882 1.000 28.06748 110 ASP A O 1
ATOM 1393 N N . ILE A 1 92 ? 61.17461 26.74338 2.11916 1.000 29.19871 111 ILE A N 1
ATOM 1394 C CA . ILE A 1 92 ? 62.56972 27.14493 2.17880 1.000 28.39281 111 ILE A CA 1
ATOM 1395 C C . ILE A 1 92 ? 63.28085 26.26315 3.18311 1.000 30.41279 111 ILE A C 1
ATOM 1396 O O . ILE A 1 92 ? 62.84741 26.20575 4.34647 1.000 30.24476 111 ILE A O 1
ATOM 1412 N N . ASP A 1 93 ? 64.28839 25.53874 2.78462 1.000 31.31477 112 ASP A N 1
ATOM 1413 C CA . ASP A 1 93 ? 65.06305 24.68865 3.67984 1.000 32.98706 112 ASP A CA 1
ATOM 1414 C C . ASP A 1 93 ? 66.42038 25.34248 3.82322 1.000 35.20421 112 ASP A C 1
ATOM 1415 O O . ASP A 1 93 ? 67.01287 25.74120 2.81982 1.000 36.24314 112 ASP A O 1
ATOM 1424 N N . PHE A 1 94 ? 66.89270 25.47811 5.05191 1.000 36.07399 113 PHE A N 1
ATOM 1425 C CA . PHE A 1 94 ? 68.21493 26.06373 5.33001 1.000 38.48910 113 PHE A CA 1
ATOM 1426 C C . PHE A 1 94 ? 69.15745 24.97665 5.84216 1.000 42.91248 113 PHE A C 1
ATOM 1427 O O . PHE A 1 94 ? 70.34883 24.92385 5.34307 1.000 46.51559 113 PHE A O 1
#

Radius of gyration: 12.55 Å; Cα contacts (8 Å, |Δi|>4): 186; chains: 1; bounding box: 37×28×30 Å

Secondary structure (DSSP, 8-state):
-EEEEEETTEEEEHHHHHHHHHHHHHHT--EEEEEE-TTSPEEEEEEBPSTT-B-SS--SEEEEE-TT--EEEEEEEETTTTEEEEPEEEEE--

Foldseek 3Di:
DWKWWDAPPDTATPVLQLLQLVVCLVVVNFAFDPDAAPVGAGWTKAADDHGNDHDRDHDQKIFIAGNVRGTDFMWGQDPVVRDTHTIDMDDDDD

Solvent-accessible surface area: 6019 Å² total; per-residue (Å²): 96,50,19,0,12,53,2,74,84,42,99,20,55,0,100,61,1,81,20,3,2,168,59,16,49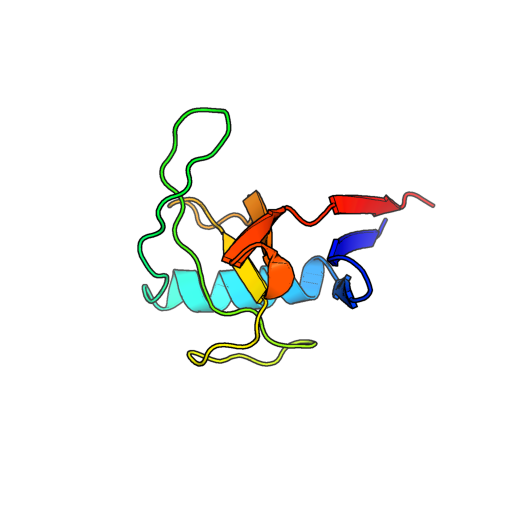,114,75,165,107,39,70,178,20,145,59,105,12,176,124,42,68,119,1,33,12,3,5,2,3,147,27,102,128,87,35,110,75,125,52,11,44,50,0,2,2,34,165,100,11,101,24,92,20,0,29,44,87,32,118,92,53,180,68,39,47,93,13,86,88,65,92,77,121,210

Nearest PDB structures (foldseek):
  8oxk-assembly1_A  TM=1.011E+00  e=1.030E-18  Blumeria hordei
  8oxj-assembly2_B  TM=9.987E-01  e=1.768E-15  Blumeria hordei
  5lj5-assembly1_v  TM=3.471E-01  e=1.521E+00  Saccharomyces cerevisiae
  5lj5-assembly1_u  TM=3.645E-01  e=3.059E+00  Saccharomyces cerevisiae
  7b9v-assembly1_w  TM=3.456E-01  e=3.059E+00  Saccharomyces cerevisiae